Protein AF-A0A0D0C5L8-F1 (afdb_monomer_lite)

Radius of gyration: 25.29 Å; chains: 1; bounding box: 65×52×64 Å

Foldseek 3Di:
DAFKKWKDFDVVVVDDIDIGDPVVDDDDDDDDDDDDDDDPDPQPPDPDPVVSVLVVVCVVVVPDPVRSVVVVVVVVVCVVPPDDDDDDDVVSVVVVCVVCCVLAQDWDWDWDWDDDPNDTDIDTDTDGPPVRRVVSLCVPPVRVVVDDPTDIDMFTHNPPDTD

Sequence (163 aa):
ELDDIKVEYHPHSGRPQQVYQFSDYKQDQASQRPSLTHDQQPWKPFHSCLNFEFVELALYASLSKDETNRLINLVHRAMGGNESFSLTNHKEVSETWSRVAHCFTPFEQTVIFVPYRKEEHKFDIHFCPLWNWATDLLRDPHVRPHAVFDAECIYKYNGSKFI

Secondary structure (DSSP, 8-state):
-TT-EEEEEPGGG-PPPEEE-GGGS--------------SSTTTTSSSHHHHHHHHHHHHTT--HHHHHHHHHHHHHHHTSSS-----SHHHHHHHHHHHHTTSPPPEEEEEEEEETTEEEEEEEEE--HHHHHHHHHH-TTTGGG---S-EEEEEB-SSSB-

Structure (mmCIF, N/CA/C/O backbone):
data_AF-A0A0D0C5L8-F1
#
_entry.id   AF-A0A0D0C5L8-F1
#
loop_
_atom_site.group_PDB
_atom_site.id
_atom_site.type_symbol
_atom_site.label_atom_id
_atom_site.label_alt_id
_atom_site.label_comp_id
_atom_site.label_asym_id
_atom_site.label_entity_id
_atom_site.label_seq_id
_atom_site.pdbx_PDB_ins_code
_atom_site.Cartn_x
_atom_site.Cartn_y
_atom_site.Cartn_z
_atom_site.occupancy
_atom_site.B_iso_or_equiv
_atom_site.auth_seq_id
_atom_site.auth_comp_id
_atom_site.auth_asym_id
_atom_site.auth_atom_id
_atom_site.pdbx_PDB_model_num
ATOM 1 N N . GLU A 1 1 ? -2.726 -32.184 14.545 1.00 66.69 1 GLU A N 1
ATOM 2 C CA . GLU A 1 1 ? -1.480 -32.204 15.319 1.00 66.69 1 GLU A CA 1
ATOM 3 C C . GLU A 1 1 ? -1.533 -31.143 16.407 1.00 66.69 1 GLU A C 1
ATOM 5 O O . GLU A 1 1 ? -2.539 -30.446 16.527 1.00 66.69 1 GLU A O 1
ATOM 10 N N . LEU A 1 2 ? -0.524 -31.100 17.283 1.00 79.12 2 LEU A N 1
ATOM 11 C CA . LEU A 1 2 ? -0.401 -30.028 18.274 1.00 79.12 2 LEU A CA 1
ATOM 12 C C . LEU A 1 2 ? -0.508 -28.675 17.544 1.00 79.12 2 LEU A C 1
ATOM 14 O O . LEU A 1 2 ? 0.091 -28.518 16.488 1.00 79.12 2 LEU A O 1
ATOM 18 N N . ASP A 1 3 ? -1.283 -27.741 18.091 1.00 81.38 3 ASP A N 1
ATOM 19 C CA . ASP A 1 3 ? -1.571 -26.419 17.518 1.00 81.38 3 ASP A CA 1
ATOM 20 C C . ASP A 1 3 ? -2.519 -26.361 16.304 1.00 81.38 3 ASP A C 1
ATOM 22 O O . ASP A 1 3 ? -2.769 -25.260 15.810 1.00 81.38 3 ASP A O 1
ATOM 26 N N . ASP A 1 4 ? -3.126 -27.475 15.875 1.00 85.69 4 ASP A N 1
ATOM 27 C CA . ASP A 1 4 ? -4.190 -27.436 14.858 1.00 85.69 4 ASP A CA 1
ATOM 28 C C . ASP A 1 4 ? -5.336 -26.509 15.275 1.00 85.69 4 ASP A C 1
ATOM 30 O O . ASP A 1 4 ? -5.736 -26.457 16.444 1.00 85.69 4 ASP A O 1
ATOM 34 N N . ILE A 1 5 ? -5.917 -25.826 14.293 1.00 83.00 5 ILE A N 1
ATOM 35 C CA . ILE A 1 5 ? -7.019 -24.891 14.496 1.00 83.00 5 ILE A CA 1
ATOM 36 C C . ILE A 1 5 ? -8.298 -25.530 13.976 1.00 83.00 5 ILE A C 1
ATOM 38 O O . ILE A 1 5 ? -8.379 -25.891 12.807 1.00 83.00 5 ILE A O 1
ATOM 42 N N . LYS A 1 6 ? -9.313 -25.644 14.828 1.00 86.31 6 LYS A N 1
ATOM 43 C CA . LYS A 1 6 ? -10.662 -26.060 14.446 1.00 86.31 6 LYS A CA 1
ATOM 44 C C . LYS A 1 6 ? -11.576 -24.846 14.396 1.00 86.31 6 LYS A C 1
ATOM 46 O O . LYS A 1 6 ? -11.613 -24.075 15.347 1.00 86.31 6 LYS A O 1
ATOM 51 N N . VAL A 1 7 ? -12.353 -24.727 13.329 1.00 82.50 7 VAL A N 1
ATOM 52 C CA . VAL A 1 7 ? -13.368 -23.690 13.147 1.00 82.50 7 VAL A CA 1
ATOM 53 C C . VAL A 1 7 ? -14.735 -24.357 13.053 1.00 82.50 7 VAL A C 1
ATOM 55 O O . VAL A 1 7 ? -14.995 -25.161 12.153 1.00 82.50 7 VAL A O 1
ATOM 58 N N . GLU A 1 8 ? -15.608 -24.050 14.007 1.00 85.00 8 GLU A N 1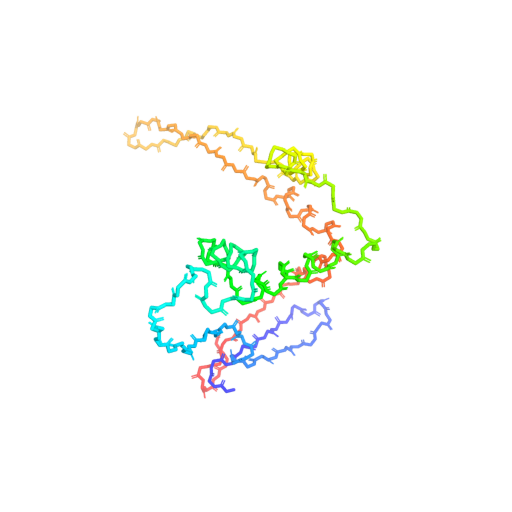
ATOM 59 C CA . GLU A 1 8 ? -17.017 -24.431 13.986 1.00 85.00 8 GLU A CA 1
ATOM 60 C C . GLU A 1 8 ? -17.872 -23.226 13.609 1.00 85.00 8 GLU A C 1
ATOM 62 O O . GLU A 1 8 ? -17.812 -22.174 14.241 1.00 85.00 8 GLU A O 1
ATOM 67 N N . TYR A 1 9 ? -18.693 -23.390 12.579 1.00 81.00 9 TYR A N 1
ATOM 68 C CA . TYR A 1 9 ? -19.593 -22.348 12.109 1.00 81.00 9 TYR A CA 1
ATOM 69 C C . TYR A 1 9 ? -20.950 -22.433 12.805 1.00 81.00 9 TYR A C 1
ATOM 71 O O . TYR A 1 9 ? -21.424 -23.517 13.151 1.00 81.00 9 TYR A O 1
ATOM 79 N N . HIS A 1 10 ? -21.630 -21.294 12.942 1.00 78.31 10 HIS A N 1
ATOM 80 C CA . HIS A 1 10 ? -23.002 -21.264 13.445 1.00 78.31 10 HIS A CA 1
ATOM 81 C C . HIS A 1 10 ? -23.931 -22.195 12.625 1.00 78.31 10 HIS A C 1
ATOM 83 O O . HIS A 1 10 ? -23.851 -22.174 11.392 1.00 78.31 10 HIS A O 1
ATOM 89 N N . PRO A 1 11 ? -24.873 -22.946 13.240 1.00 79.62 11 PRO A N 1
A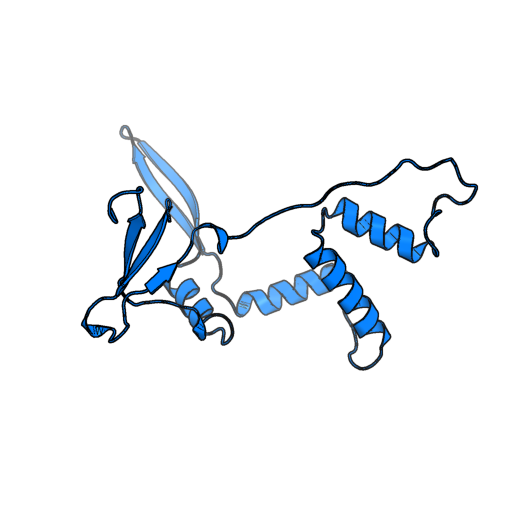TOM 90 C CA . PRO A 1 11 ? -25.719 -23.924 12.537 1.00 79.62 11 PRO A CA 1
ATOM 91 C C . PRO A 1 11 ? -26.514 -23.360 11.351 1.00 79.62 11 PRO A C 1
ATOM 93 O O . PRO A 1 11 ? -26.768 -24.058 10.375 1.00 79.62 11 PRO A O 1
ATOM 96 N N . HIS A 1 12 ? -26.881 -22.078 11.413 1.00 74.44 12 HIS A N 1
ATOM 97 C CA . HIS A 1 12 ? -27.611 -21.391 10.341 1.00 74.44 12 HIS A CA 1
ATOM 98 C C . HIS A 1 12 ? -26.739 -21.035 9.118 1.00 74.44 12 HIS A C 1
ATOM 100 O O . HIS A 1 12 ? -27.274 -20.695 8.068 1.00 74.44 12 HIS A O 1
ATOM 106 N N . SER A 1 13 ? -25.408 -21.110 9.223 1.00 70.94 13 SER A N 1
ATOM 107 C CA . SER A 1 13 ? -24.499 -20.864 8.089 1.00 70.94 13 SER A CA 1
ATOM 108 C C . SER A 1 13 ? -24.521 -21.998 7.056 1.00 70.94 13 SER A C 1
ATOM 110 O O . SER A 1 13 ? -24.098 -21.806 5.918 1.00 70.94 13 SER A O 1
ATOM 112 N N . GLY A 1 14 ? -24.976 -23.198 7.451 1.00 76.31 14 GLY A N 1
ATOM 113 C CA . GLY A 1 14 ? -24.932 -24.402 6.618 1.00 76.31 14 GLY A CA 1
ATOM 114 C C . GLY A 1 14 ? -23.516 -24.895 6.289 1.00 76.31 14 GLY A C 1
ATOM 115 O O . GLY A 1 14 ? -23.365 -25.790 5.458 1.00 76.31 14 GLY A O 1
ATOM 116 N N . ARG A 1 15 ? -22.474 -24.324 6.910 1.00 73.94 15 ARG A N 1
ATOM 117 C CA . ARG A 1 15 ? -21.075 -24.675 6.648 1.00 73.94 15 ARG A CA 1
ATOM 118 C C . ARG A 1 15 ? -20.619 -25.831 7.544 1.00 73.94 15 ARG A C 1
ATOM 120 O O . ARG A 1 15 ? -20.917 -25.828 8.740 1.00 73.94 15 ARG A O 1
ATOM 127 N N . PRO A 1 16 ? -19.884 -26.818 7.004 1.00 81.69 16 PRO A N 1
ATOM 128 C CA . PRO A 1 16 ? -19.285 -27.867 7.818 1.00 81.69 16 PRO A CA 1
ATOM 129 C C . PRO A 1 16 ? -18.097 -27.319 8.621 1.00 81.69 16 PRO A C 1
ATOM 131 O O . PRO A 1 16 ? -17.415 -26.395 8.183 1.00 81.69 16 PRO A O 1
ATOM 134 N N . GLN A 1 17 ? -17.825 -27.927 9.777 1.00 84.69 17 GLN A N 1
ATOM 135 C CA . GLN A 1 17 ? -16.618 -27.649 10.564 1.00 84.69 17 GLN A CA 1
ATOM 136 C C . GLN A 1 17 ? -15.342 -27.883 9.736 1.00 84.69 17 GLN A C 1
ATOM 138 O O . GLN A 1 17 ? -15.281 -28.833 8.950 1.00 84.69 17 GLN A O 1
ATOM 143 N N . GLN A 1 18 ? -14.322 -27.047 9.936 1.00 83.38 18 GLN A N 1
ATOM 144 C CA . GLN A 1 18 ? -13.028 -27.147 9.249 1.00 83.38 18 GLN A CA 1
ATOM 145 C C . GLN A 1 18 ? -11.881 -27.246 10.261 1.00 83.38 18 GLN A C 1
ATOM 147 O O . GLN A 1 18 ? -11.976 -26.708 11.362 1.00 83.38 18 GLN A O 1
ATOM 152 N N . VAL A 1 19 ? -10.810 -27.960 9.903 1.00 83.94 19 VAL A N 1
ATOM 153 C CA . VAL A 1 19 ? -9.592 -28.093 10.718 1.00 83.94 19 VAL A CA 1
ATOM 154 C C . VAL A 1 19 ? -8.383 -27.765 9.846 1.00 83.94 19 VAL A C 1
ATOM 156 O O . VAL A 1 19 ? -8.246 -28.334 8.764 1.00 83.94 19 VAL A O 1
ATOM 159 N N . TYR A 1 20 ? -7.526 -26.861 10.314 1.00 79.50 20 TYR A N 1
ATOM 160 C CA . TYR A 1 20 ? -6.315 -26.403 9.635 1.00 79.50 20 TYR A CA 1
ATOM 161 C C . TYR A 1 20 ? -5.067 -26.826 10.415 1.00 79.50 20 TYR A C 1
ATOM 163 O O . TYR A 1 20 ? -5.062 -26.773 11.649 1.00 79.50 20 TYR A O 1
ATOM 171 N N . GLN A 1 21 ? -4.000 -27.198 9.702 1.00 80.88 21 GLN A N 1
ATOM 172 C CA . GLN A 1 21 ? -2.688 -27.414 10.310 1.00 80.88 21 GLN A CA 1
ATOM 173 C C . GLN A 1 21 ? -1.966 -26.083 10.533 1.00 80.88 21 GLN A C 1
ATOM 175 O O . GLN A 1 21 ? -2.036 -25.173 9.708 1.00 80.88 21 GLN A O 1
ATOM 180 N N . PHE A 1 22 ? -1.232 -25.978 11.642 1.00 70.81 22 PHE A N 1
ATOM 181 C CA . PHE A 1 22 ? -0.513 -24.754 12.012 1.00 70.81 22 PHE A CA 1
ATOM 182 C C . PHE A 1 22 ? 0.562 -24.347 10.984 1.00 70.81 22 PHE A C 1
ATOM 184 O O . PHE A 1 22 ? 0.798 -23.165 10.764 1.00 70.81 22 PHE A O 1
ATOM 191 N N . SER A 1 23 ? 1.190 -25.315 10.315 1.00 66.38 23 SER A N 1
ATOM 192 C CA . SER A 1 23 ? 2.254 -25.134 9.312 1.00 66.38 23 SER A CA 1
ATOM 193 C C . SER A 1 23 ? 1.787 -24.559 7.967 1.00 66.38 23 SER A C 1
ATOM 195 O O . SER A 1 23 ? 2.607 -24.042 7.203 1.00 66.38 23 SER A O 1
ATOM 197 N N . ASP A 1 24 ? 0.487 -24.609 7.673 1.00 63.19 24 ASP A N 1
ATOM 198 C CA . ASP A 1 24 ? -0.093 -23.972 6.484 1.00 63.19 24 ASP A CA 1
ATOM 199 C C . ASP A 1 24 ? -0.218 -22.442 6.648 1.00 63.19 24 ASP A C 1
ATOM 201 O O . ASP A 1 24 ? -0.547 -21.726 5.700 1.00 63.19 24 ASP A O 1
ATOM 205 N N . TYR A 1 25 ? 0.127 -21.924 7.832 1.00 55.88 25 TYR A N 1
ATOM 206 C CA . TYR A 1 25 ? 0.278 -20.507 8.147 1.00 55.88 25 TYR A CA 1
ATOM 207 C C . TYR A 1 25 ? 1.745 -20.076 7.933 1.00 55.88 25 TYR A C 1
ATOM 209 O O . TYR A 1 25 ? 2.632 -20.533 8.651 1.00 55.88 25 TYR A O 1
ATOM 217 N N . LYS A 1 26 ? 2.052 -19.230 6.932 1.00 42.69 26 LYS A N 1
ATOM 218 C CA . LYS A 1 26 ? 3.450 -18.987 6.498 1.00 42.69 26 LYS A CA 1
ATOM 219 C C . LYS A 1 26 ? 3.956 -17.547 6.614 1.00 42.69 26 LYS A C 1
ATOM 221 O O . LYS A 1 26 ? 3.327 -16.630 6.098 1.00 42.69 26 LYS A O 1
ATOM 226 N N . GLN A 1 27 ? 5.202 -17.416 7.090 1.00 29.45 27 GLN A N 1
ATOM 227 C CA . GLN A 1 27 ? 6.220 -16.497 6.554 1.00 29.45 27 GLN A CA 1
ATOM 228 C C . GLN A 1 27 ? 7.628 -17.085 6.792 1.00 29.45 27 GLN A C 1
ATOM 230 O O . GLN A 1 27 ? 7.948 -17.401 7.929 1.00 29.45 27 GLN A O 1
ATOM 235 N N . ASP A 1 28 ? 8.474 -17.185 5.755 1.00 29.27 28 ASP A N 1
ATOM 236 C CA . ASP A 1 28 ? 9.900 -17.540 5.902 1.00 29.27 28 ASP A CA 1
ATOM 237 C C . ASP A 1 28 ? 10.800 -16.748 4.932 1.00 29.27 28 ASP A C 1
ATOM 239 O O . ASP A 1 28 ? 10.486 -16.598 3.747 1.00 29.27 28 ASP A O 1
ATOM 243 N N . GLN A 1 29 ? 11.928 -16.241 5.453 1.00 36.81 29 GLN A N 1
ATOM 244 C CA . GLN A 1 29 ? 12.953 -15.458 4.746 1.00 36.81 29 GLN A CA 1
ATOM 245 C C . GLN A 1 29 ? 14.277 -16.222 4.541 1.00 36.81 29 GLN A C 1
ATOM 247 O O . GLN A 1 29 ? 14.613 -17.172 5.240 1.00 36.81 29 GLN A O 1
ATOM 252 N N . ALA A 1 30 ? 15.023 -15.749 3.538 1.00 44.31 30 ALA A N 1
ATOM 253 C CA . ALA A 1 30 ? 16.206 -16.322 2.899 1.00 44.31 30 ALA A CA 1
ATOM 254 C C . ALA A 1 30 ? 17.554 -16.035 3.596 1.00 44.31 30 ALA A C 1
ATOM 256 O O . ALA A 1 30 ? 17.667 -15.113 4.396 1.00 44.31 30 ALA A O 1
ATOM 257 N N . SER A 1 31 ? 18.616 -16.739 3.177 1.00 42.47 31 SER A N 1
ATOM 258 C CA . SER A 1 31 ? 20.041 -16.326 3.210 1.00 42.47 31 SER A CA 1
ATOM 259 C C . SER A 1 31 ? 20.831 -17.285 2.289 1.00 42.47 31 SER A C 1
ATOM 261 O O . SER A 1 31 ? 20.464 -18.450 2.206 1.00 42.47 31 SER A O 1
ATOM 263 N N . GLN A 1 32 ? 21.860 -16.926 1.508 1.00 36.75 32 GLN A N 1
ATOM 264 C CA . GLN A 1 32 ? 23.103 -16.200 1.819 1.00 36.75 32 GLN A CA 1
ATOM 265 C C . GLN A 1 32 ? 23.739 -15.598 0.532 1.00 36.75 32 GLN A C 1
ATOM 267 O O . GLN A 1 32 ? 23.478 -16.086 -0.568 1.00 36.75 32 GLN A O 1
ATOM 272 N N . ARG A 1 33 ? 24.624 -14.591 0.653 1.00 35.84 33 ARG A N 1
ATOM 273 C CA . ARG A 1 33 ? 25.440 -14.024 -0.454 1.00 35.84 33 ARG A CA 1
ATOM 274 C C . ARG A 1 33 ? 26.948 -14.056 -0.121 1.00 35.84 33 ARG A C 1
ATOM 276 O O . ARG A 1 33 ? 27.275 -13.751 1.024 1.00 35.84 33 ARG A O 1
ATOM 283 N N . PRO A 1 34 ? 27.862 -14.334 -1.079 1.00 40.16 34 PRO A N 1
ATOM 284 C CA . PRO A 1 34 ? 29.313 -14.243 -0.874 1.00 40.16 34 PRO A CA 1
ATOM 285 C C . PRO A 1 34 ? 29.923 -12.877 -1.261 1.00 40.16 34 PRO A C 1
ATOM 287 O O . PRO A 1 34 ? 29.292 -12.065 -1.938 1.00 40.16 34 PRO A O 1
ATOM 290 N N . SER A 1 35 ? 31.165 -12.658 -0.811 1.00 43.44 35 SER A N 1
ATOM 291 C CA . SER A 1 35 ? 31.968 -11.423 -0.855 1.00 43.44 35 SER A CA 1
ATOM 292 C C . SER A 1 35 ? 32.552 -11.067 -2.236 1.00 43.44 35 SER A C 1
ATOM 294 O O . SER A 1 35 ? 32.959 -11.944 -2.994 1.00 43.44 35 SER A O 1
ATOM 296 N N . LEU A 1 36 ? 32.628 -9.760 -2.540 1.00 44.16 36 LEU A N 1
ATOM 297 C CA . LEU A 1 36 ? 33.093 -9.203 -3.822 1.00 44.16 36 LEU A CA 1
ATOM 298 C C . LEU A 1 36 ? 34.480 -8.542 -3.715 1.00 44.16 36 LEU A C 1
ATOM 300 O O . LEU A 1 36 ? 34.745 -7.777 -2.788 1.00 44.16 36 LEU A O 1
ATOM 304 N N . THR A 1 37 ? 35.339 -8.814 -4.699 1.00 50.19 37 THR A N 1
ATOM 305 C CA . THR A 1 37 ? 36.622 -8.143 -4.973 1.00 50.19 37 THR A CA 1
ATOM 306 C C . THR A 1 37 ? 36.411 -6.847 -5.769 1.00 50.19 37 THR A C 1
ATOM 308 O O . THR A 1 37 ? 35.479 -6.743 -6.561 1.00 50.19 37 THR A O 1
ATOM 311 N N . HIS A 1 38 ? 37.291 -5.860 -5.561 1.00 52.25 38 HIS A N 1
ATOM 312 C CA . HIS A 1 38 ? 37.231 -4.516 -6.154 1.00 52.25 38 HIS A CA 1
ATOM 313 C C . HIS A 1 38 ? 37.373 -4.538 -7.690 1.00 52.25 38 HIS A C 1
ATOM 315 O O . HIS A 1 38 ? 38.447 -4.852 -8.201 1.00 52.25 38 HIS A O 1
ATOM 321 N N . ASP A 1 39 ? 36.311 -4.162 -8.408 1.00 55.75 39 ASP A N 1
ATOM 322 C CA . ASP A 1 39 ? 36.265 -4.107 -9.877 1.00 55.75 39 ASP A CA 1
ATOM 323 C C . ASP A 1 39 ? 36.299 -2.654 -10.404 1.00 55.75 39 ASP A C 1
ATOM 325 O O . ASP A 1 39 ? 35.796 -1.727 -9.770 1.00 55.75 39 ASP A O 1
ATOM 329 N N . GLN A 1 40 ? 36.887 -2.453 -11.591 1.00 62.75 40 GLN A N 1
ATOM 330 C CA . GLN A 1 40 ? 37.169 -1.148 -12.238 1.00 62.75 40 GLN A CA 1
ATOM 331 C C . GLN A 1 40 ? 35.928 -0.368 -12.725 1.00 62.75 40 GLN A C 1
ATOM 333 O O . GLN A 1 40 ? 36.046 0.728 -13.269 1.00 62.75 40 GLN A O 1
ATOM 338 N N . GLN A 1 41 ? 34.732 -0.919 -12.545 1.00 69.88 41 GLN A N 1
ATOM 339 C CA . GLN A 1 41 ? 33.461 -0.254 -12.816 1.00 69.88 41 GLN A CA 1
ATOM 340 C C . GLN A 1 41 ? 3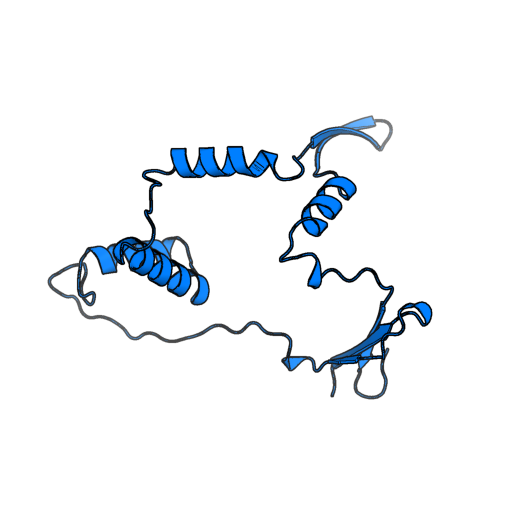2.617 -0.365 -11.543 1.00 69.88 41 GLN A C 1
ATOM 342 O O . GLN A 1 41 ? 32.356 -1.490 -11.117 1.00 69.88 41 GLN A O 1
ATOM 347 N N . PRO A 1 42 ? 32.171 0.749 -10.932 1.00 72.19 42 PRO A N 1
ATOM 348 C CA . PRO A 1 42 ? 31.498 0.714 -9.630 1.00 72.19 42 PRO A CA 1
ATOM 349 C C . PRO A 1 42 ? 30.180 -0.073 -9.661 1.00 72.19 42 PRO A C 1
ATOM 351 O O . PRO A 1 42 ? 29.749 -0.584 -8.635 1.00 72.19 42 PRO A O 1
ATOM 354 N N . TRP A 1 43 ? 29.572 -0.220 -10.843 1.00 75.88 43 TRP A N 1
ATOM 355 C CA . TRP A 1 43 ? 28.367 -1.022 -11.057 1.00 75.88 43 TRP A CA 1
ATOM 356 C C . TRP A 1 43 ? 28.649 -2.501 -11.371 1.00 75.88 43 TRP A C 1
ATOM 358 O O . TRP A 1 43 ? 27.714 -3.239 -11.659 1.00 75.88 43 TRP A O 1
ATOM 368 N N . LYS A 1 44 ? 29.894 -2.992 -11.352 1.00 77.25 44 LYS A N 1
ATOM 369 C CA . LYS A 1 44 ? 30.151 -4.445 -11.399 1.00 77.25 44 LYS A CA 1
ATOM 370 C C . LYS A 1 44 ? 29.766 -5.072 -10.054 1.00 77.25 44 LYS A C 1
ATOM 372 O O . LYS A 1 44 ? 29.965 -4.447 -9.017 1.00 77.25 44 LYS A O 1
ATOM 377 N N . PRO A 1 45 ? 29.196 -6.290 -10.036 1.00 80.62 45 PRO A N 1
ATOM 378 C CA . PRO A 1 45 ? 29.100 -7.272 -11.122 1.00 80.62 45 PRO A CA 1
ATOM 379 C C . PRO A 1 45 ? 27.901 -7.090 -12.074 1.00 80.62 45 PRO A C 1
ATOM 381 O O . PRO A 1 45 ? 27.683 -7.936 -12.940 1.00 80.62 45 PRO A O 1
ATOM 384 N N . PHE A 1 46 ? 27.102 -6.029 -11.938 1.00 80.56 46 PHE A N 1
ATOM 385 C CA . PHE A 1 46 ? 25.897 -5.844 -12.746 1.00 80.56 46 PHE A CA 1
ATOM 386 C C . PHE A 1 46 ? 26.222 -5.607 -14.230 1.00 80.56 46 PHE A C 1
ATOM 388 O O . PHE A 1 46 ? 27.235 -5.007 -14.601 1.00 80.56 46 PHE A O 1
ATOM 395 N N . HIS A 1 47 ? 25.336 -6.102 -15.100 1.00 81.81 47 HIS A N 1
ATOM 396 C CA . HIS A 1 47 ? 25.490 -6.013 -16.557 1.00 81.81 47 HIS A CA 1
ATOM 397 C C . HIS A 1 47 ? 25.319 -4.585 -17.108 1.00 81.81 47 HIS A C 1
ATOM 399 O O . HIS A 1 47 ? 25.791 -4.306 -18.208 1.00 81.81 47 HIS A O 1
ATOM 405 N N . SER A 1 48 ? 24.661 -3.685 -16.367 1.00 87.44 48 SER A N 1
ATOM 406 C CA . SER A 1 48 ? 24.440 -2.283 -16.742 1.00 87.44 48 SER A CA 1
ATOM 407 C C . SER A 1 48 ? 24.338 -1.387 -15.499 1.00 87.44 48 SER A C 1
ATOM 409 O O . SER A 1 48 ? 23.983 -1.866 -14.421 1.00 87.44 48 SER A O 1
ATOM 411 N N . CYS A 1 49 ? 24.602 -0.085 -15.662 1.00 87.12 49 CYS A N 1
ATOM 412 C CA . CYS A 1 49 ? 24.399 0.917 -14.605 1.00 87.12 49 CYS A CA 1
ATOM 413 C C . CYS A 1 49 ? 22.927 0.981 -14.170 1.00 87.12 49 CYS A C 1
ATOM 415 O O . CYS A 1 49 ? 22.642 0.995 -12.981 1.00 87.12 49 CYS A O 1
ATOM 417 N N . LEU A 1 50 ? 21.991 0.883 -15.122 1.00 90.81 50 LEU A N 1
ATOM 418 C CA . LEU A 1 50 ? 20.556 0.838 -14.827 1.00 90.81 50 LEU A CA 1
ATOM 419 C C . LEU A 1 50 ? 20.189 -0.339 -13.910 1.00 90.81 50 LEU A C 1
ATOM 421 O O . LEU A 1 50 ? 19.410 -0.176 -12.979 1.00 90.81 50 LEU A O 1
ATOM 425 N N . ASN A 1 51 ? 20.766 -1.524 -14.141 1.00 90.69 51 ASN A N 1
ATOM 426 C CA . ASN A 1 51 ? 20.522 -2.684 -13.281 1.00 90.69 51 ASN A CA 1
ATOM 427 C C . ASN A 1 51 ? 21.126 -2.492 -11.883 1.00 90.69 51 ASN A C 1
ATOM 429 O O . ASN A 1 51 ? 20.565 -2.993 -10.913 1.00 90.69 51 ASN A O 1
ATOM 433 N N . PHE A 1 52 ? 22.253 -1.782 -11.775 1.00 91.81 52 PHE A N 1
ATOM 434 C CA . PHE A 1 52 ? 22.834 -1.408 -10.487 1.00 91.81 52 PHE A CA 1
ATOM 435 C C . PHE A 1 52 ? 21.924 -0.432 -9.733 1.00 91.81 52 PHE A C 1
ATOM 437 O O . PHE A 1 52 ? 21.526 -0.747 -8.618 1.00 91.81 52 PHE A O 1
ATOM 444 N N . GLU A 1 53 ? 21.522 0.678 -10.358 1.00 92.44 53 GLU A N 1
ATOM 445 C CA . GLU A 1 53 ? 20.625 1.682 -9.760 1.00 92.44 53 GLU A CA 1
ATOM 446 C C . GLU A 1 53 ? 19.277 1.068 -9.359 1.00 92.44 53 GLU A C 1
ATOM 448 O O . GLU A 1 53 ? 18.741 1.354 -8.291 1.00 92.44 53 GLU A O 1
ATOM 453 N N . PHE A 1 54 ? 18.746 0.156 -10.180 1.00 94.00 54 PHE A N 1
ATOM 454 C CA . PHE A 1 54 ? 17.539 -0.598 -9.856 1.00 94.00 54 PHE A CA 1
ATOM 455 C C . PHE A 1 54 ? 17.699 -1.426 -8.573 1.00 94.00 54 PHE A C 1
ATOM 457 O O . PHE A 1 54 ? 16.840 -1.385 -7.692 1.00 94.00 54 PHE A O 1
ATOM 464 N N . VAL A 1 55 ? 18.790 -2.193 -8.459 1.00 92.56 55 VAL A N 1
ATOM 465 C CA . VAL A 1 55 ? 19.043 -3.046 -7.287 1.00 92.56 55 VAL A CA 1
ATOM 466 C C . VAL A 1 55 ? 19.381 -2.210 -6.054 1.00 92.56 55 VAL A C 1
ATOM 468 O O . VAL A 1 55 ? 18.957 -2.565 -4.956 1.00 92.56 55 VAL A O 1
ATOM 471 N N . GLU A 1 56 ? 20.096 -1.100 -6.224 1.00 93.81 56 GLU A N 1
ATOM 472 C CA . GLU A 1 56 ? 20.362 -0.124 -5.168 1.00 93.81 56 GLU A CA 1
ATOM 473 C C . GLU A 1 56 ? 19.054 0.453 -4.620 1.00 93.81 56 GLU A C 1
ATOM 475 O O . GLU A 1 56 ? 18.842 0.425 -3.409 1.00 93.81 56 GLU A O 1
ATOM 480 N N . LEU A 1 57 ? 18.136 0.881 -5.492 1.00 94.06 57 LEU A N 1
ATOM 481 C CA . LEU A 1 57 ? 16.829 1.394 -5.086 1.00 94.06 57 LEU A CA 1
ATOM 482 C C . LEU A 1 57 ? 15.986 0.324 -4.384 1.00 94.06 57 LEU A C 1
ATOM 484 O O . LEU A 1 57 ? 15.374 0.608 -3.355 1.00 94.06 57 LEU A O 1
ATOM 488 N N . ALA A 1 58 ? 15.965 -0.905 -4.905 1.00 95.31 58 ALA A N 1
ATOM 489 C CA . ALA A 1 58 ? 15.241 -2.011 -4.280 1.00 95.31 58 ALA A CA 1
ATOM 490 C C . ALA A 1 58 ? 15.782 -2.328 -2.877 1.00 95.31 58 ALA A C 1
ATOM 492 O O . ALA A 1 58 ? 15.003 -2.567 -1.953 1.00 95.31 58 ALA A O 1
ATOM 493 N N . LEU A 1 59 ? 17.107 -2.284 -2.703 1.00 93.62 59 LEU A N 1
ATOM 494 C CA . LEU A 1 59 ? 17.752 -2.474 -1.407 1.00 93.62 59 LEU A CA 1
ATOM 495 C C . LEU A 1 59 ? 17.467 -1.305 -0.458 1.00 93.62 59 LEU A C 1
ATOM 497 O O . LEU A 1 59 ? 17.107 -1.534 0.693 1.00 93.62 59 LEU A O 1
ATOM 501 N N . TYR A 1 60 ? 17.588 -0.066 -0.938 1.00 95.00 60 TYR A N 1
ATOM 502 C CA . TYR A 1 60 ? 17.305 1.146 -0.168 1.00 95.00 60 TYR A CA 1
ATOM 503 C C . TYR A 1 60 ? 15.857 1.171 0.336 1.00 95.00 60 TYR A C 1
ATOM 505 O O . TYR A 1 60 ? 15.607 1.443 1.507 1.00 95.00 60 TYR A O 1
ATOM 513 N N . ALA A 1 61 ? 14.905 0.804 -0.525 1.00 95.50 61 ALA A N 1
ATOM 514 C CA . ALA A 1 61 ? 13.493 0.679 -0.176 1.00 95.50 61 ALA A CA 1
ATOM 515 C C . ALA A 1 61 ? 13.164 -0.606 0.611 1.00 95.50 61 ALA A C 1
ATOM 517 O O . ALA A 1 61 ? 12.008 -0.808 0.972 1.00 95.50 61 ALA A O 1
ATOM 518 N N . SER A 1 62 ? 14.157 -1.461 0.894 1.00 95.31 62 SER A N 1
ATOM 519 C CA . SER A 1 62 ? 13.997 -2.729 1.621 1.00 95.31 62 SER A CA 1
ATOM 520 C C . SER A 1 62 ? 12.910 -3.633 1.030 1.00 95.31 62 SER A C 1
ATOM 522 O O . SER A 1 62 ? 12.177 -4.297 1.763 1.00 95.31 62 SER A O 1
ATOM 524 N N . LEU A 1 63 ? 12.803 -3.658 -0.303 1.00 96.12 63 LEU A N 1
ATOM 525 C CA . LEU A 1 63 ? 11.801 -4.461 -0.995 1.00 96.12 63 LEU A CA 1
ATOM 526 C C . LEU A 1 63 ? 12.026 -5.948 -0.715 1.00 96.12 63 LEU A C 1
ATOM 528 O O . LEU A 1 63 ? 13.133 -6.478 -0.850 1.00 96.12 63 LEU A O 1
ATOM 532 N N . SER A 1 64 ? 10.948 -6.647 -0.380 1.00 95.75 64 SER A N 1
ATOM 533 C CA . SER A 1 64 ? 10.940 -8.101 -0.284 1.00 95.75 64 SER A CA 1
ATOM 534 C C . SER A 1 64 ? 11.224 -8.748 -1.643 1.00 95.75 64 SER A C 1
ATOM 536 O O . SER A 1 64 ? 11.195 -8.116 -2.706 1.00 95.75 64 SER A O 1
ATOM 538 N N . LYS A 1 65 ? 11.474 -10.061 -1.628 1.00 94.25 65 LYS A N 1
ATOM 539 C CA . LYS A 1 65 ? 11.649 -10.857 -2.850 1.00 94.25 65 LYS A CA 1
ATOM 540 C C . LYS A 1 65 ? 10.460 -10.700 -3.804 1.00 94.25 65 LYS A C 1
ATOM 542 O O . LYS A 1 65 ? 10.659 -10.534 -5.007 1.00 94.25 65 LYS A O 1
ATOM 547 N N . ASP A 1 66 ? 9.243 -10.737 -3.271 1.00 96.06 66 ASP A N 1
ATOM 548 C CA . ASP A 1 66 ? 8.024 -10.687 -4.076 1.00 96.06 66 ASP A CA 1
ATOM 549 C C . ASP A 1 66 ? 7.777 -9.283 -4.630 1.00 96.06 66 ASP A C 1
ATOM 551 O O . ASP A 1 66 ? 7.443 -9.136 -5.806 1.00 96.06 66 ASP A O 1
ATOM 555 N N . GLU A 1 67 ? 8.035 -8.242 -3.836 1.00 96.00 67 GLU A N 1
ATOM 556 C CA . GLU A 1 67 ? 7.962 -6.848 -4.290 1.00 96.00 67 GLU A CA 1
ATOM 557 C C . GLU A 1 67 ? 9.011 -6.547 -5.363 1.00 96.00 67 GLU A C 1
ATOM 559 O O . GLU A 1 67 ? 8.691 -5.936 -6.382 1.00 96.00 67 GLU A O 1
ATOM 564 N N . THR A 1 68 ? 10.239 -7.046 -5.189 1.00 95.94 68 THR A N 1
ATOM 565 C CA . THR A 1 68 ? 11.318 -6.901 -6.176 1.00 95.94 68 THR A CA 1
ATOM 566 C C . THR A 1 68 ? 10.941 -7.573 -7.497 1.00 95.94 68 THR A C 1
ATOM 568 O O . THR A 1 68 ? 11.026 -6.949 -8.555 1.00 95.94 68 THR A O 1
ATOM 571 N N . ASN A 1 69 ? 10.456 -8.820 -7.458 1.00 96.44 69 ASN A N 1
ATOM 572 C CA . ASN A 1 69 ? 9.996 -9.529 -8.657 1.00 96.44 69 ASN A CA 1
ATOM 573 C C . ASN A 1 69 ? 8.815 -8.816 -9.326 1.00 96.44 69 ASN A C 1
ATOM 575 O O . ASN A 1 69 ? 8.757 -8.713 -10.553 1.00 96.44 69 ASN A O 1
ATOM 579 N N . ARG A 1 70 ? 7.876 -8.290 -8.532 1.00 96.25 70 ARG A N 1
ATOM 580 C CA . ARG A 1 70 ? 6.740 -7.518 -9.040 1.00 96.25 70 ARG A CA 1
ATOM 581 C C . ARG A 1 70 ? 7.201 -6.247 -9.749 1.00 96.25 70 ARG A C 1
ATOM 583 O O . ARG A 1 70 ? 6.679 -5.945 -10.820 1.00 96.25 70 ARG A O 1
ATOM 590 N N . LEU A 1 71 ? 8.185 -5.538 -9.197 1.00 95.25 71 LEU A N 1
ATOM 591 C CA . LEU A 1 71 ? 8.739 -4.335 -9.811 1.00 95.25 71 LEU A CA 1
ATOM 592 C C . LEU A 1 71 ? 9.479 -4.649 -11.123 1.00 95.25 71 LEU A C 1
ATOM 594 O O . LEU A 1 71 ? 9.247 -3.966 -12.118 1.00 95.25 71 LEU A O 1
ATOM 598 N N . ILE A 1 72 ? 10.281 -5.721 -11.169 1.00 95.12 72 ILE A N 1
ATOM 599 C CA . ILE A 1 72 ? 10.934 -6.201 -12.405 1.00 95.12 72 ILE A CA 1
ATOM 600 C C . ILE A 1 72 ? 9.888 -6.489 -13.494 1.00 95.12 72 ILE A C 1
ATOM 602 O O . ILE A 1 72 ? 10.019 -6.030 -14.631 1.00 95.12 72 ILE A O 1
ATOM 606 N N . ASN A 1 73 ? 8.813 -7.200 -13.141 1.00 94.25 73 ASN A N 1
ATOM 607 C CA . ASN A 1 73 ? 7.733 -7.519 -14.075 1.00 94.25 73 ASN A CA 1
ATOM 608 C C . ASN A 1 73 ? 7.019 -6.262 -14.595 1.00 94.25 73 ASN A C 1
ATOM 610 O O . ASN A 1 73 ? 6.677 -6.209 -15.775 1.00 94.25 73 ASN A O 1
ATOM 614 N N . LEU A 1 74 ? 6.813 -5.243 -13.751 1.00 93.31 74 LEU A N 1
ATOM 615 C CA . LEU A 1 74 ? 6.232 -3.963 -14.171 1.00 93.31 74 LEU A CA 1
ATOM 616 C C . LEU A 1 74 ? 7.125 -3.232 -15.179 1.00 93.31 74 LEU A C 1
ATOM 618 O O . LEU A 1 74 ? 6.616 -2.763 -16.196 1.00 93.31 74 LEU A O 1
ATOM 622 N N . VAL A 1 75 ? 8.441 -3.182 -14.942 1.00 92.12 75 VAL A N 1
ATOM 623 C CA . VAL A 1 75 ? 9.404 -2.566 -15.872 1.00 92.12 75 VAL A CA 1
ATOM 624 C C . VAL A 1 75 ? 9.387 -3.290 -17.219 1.00 92.12 75 VAL A C 1
ATOM 626 O O . VAL A 1 75 ? 9.229 -2.651 -18.258 1.00 92.12 75 VAL A O 1
ATOM 629 N N . HIS A 1 76 ? 9.459 -4.625 -17.222 1.00 92.06 76 HIS A N 1
ATOM 630 C CA . HIS A 1 76 ? 9.377 -5.398 -18.464 1.00 92.06 76 HIS A CA 1
ATOM 631 C C . HIS A 1 76 ? 8.033 -5.230 -19.181 1.00 92.06 76 HIS A C 1
ATOM 633 O O . HIS A 1 76 ? 8.014 -5.124 -20.406 1.00 92.06 76 HIS A O 1
ATOM 639 N N . ARG A 1 77 ? 6.916 -5.153 -18.444 1.00 91.25 77 ARG A N 1
ATOM 640 C CA . ARG A 1 77 ? 5.590 -4.904 -19.027 1.00 91.25 77 ARG A CA 1
ATOM 641 C C . ARG A 1 77 ? 5.516 -3.530 -19.691 1.00 91.25 77 ARG A C 1
ATOM 643 O O . ARG A 1 77 ? 5.027 -3.440 -20.812 1.00 91.25 77 ARG A O 1
ATOM 650 N N . ALA A 1 78 ? 6.048 -2.497 -19.037 1.00 90.12 78 ALA A N 1
ATOM 651 C CA . ALA A 1 78 ? 6.116 -1.145 -19.588 1.00 90.12 78 ALA A CA 1
ATOM 652 C C . ALA A 1 78 ? 6.991 -1.080 -20.853 1.00 90.12 78 ALA A C 1
ATOM 654 O O . ALA A 1 78 ? 6.637 -0.407 -21.817 1.00 90.12 78 ALA A O 1
ATOM 655 N N . MET A 1 79 ? 8.101 -1.824 -20.887 1.00 88.38 79 MET A N 1
ATOM 656 C CA . MET A 1 79 ? 8.958 -1.932 -22.076 1.00 88.38 79 MET A CA 1
ATOM 657 C C . MET A 1 79 ? 8.322 -2.747 -23.212 1.00 88.38 79 MET A C 1
ATOM 659 O O . MET A 1 79 ? 8.648 -2.529 -24.375 1.00 88.38 79 MET A O 1
ATOM 663 N N . GLY A 1 80 ? 7.428 -3.686 -22.889 1.00 86.12 80 GLY A N 1
ATOM 664 C CA . GLY A 1 80 ? 6.789 -4.588 -23.849 1.00 86.12 80 GLY A CA 1
ATOM 665 C C . GLY A 1 80 ? 5.775 -3.926 -24.789 1.00 86.12 80 GLY A C 1
ATOM 666 O O . GLY A 1 80 ? 5.327 -4.574 -25.729 1.00 86.12 80 GLY A O 1
ATOM 667 N N . GLY A 1 81 ? 5.399 -2.663 -24.558 1.00 79.19 81 GLY A N 1
ATOM 668 C CA . GLY A 1 81 ? 4.580 -1.857 -25.477 1.00 79.19 81 GLY A CA 1
ATOM 669 C C . GLY A 1 81 ? 3.075 -2.159 -25.497 1.00 79.19 81 GLY A C 1
ATOM 670 O O . GLY A 1 81 ? 2.328 -1.429 -26.142 1.00 79.19 81 GLY A O 1
ATOM 671 N N . ASN A 1 82 ? 2.608 -3.184 -24.776 1.00 78.88 82 ASN A N 1
ATOM 672 C CA . ASN A 1 82 ? 1.178 -3.516 -24.678 1.00 78.88 82 ASN A CA 1
ATOM 673 C C . ASN A 1 82 ? 0.384 -2.542 -23.793 1.00 78.88 82 ASN A C 1
ATOM 675 O O . ASN A 1 82 ? -0.828 -2.417 -23.947 1.00 78.88 82 ASN A O 1
ATOM 679 N N . GLU A 1 83 ? 1.052 -1.860 -22.865 1.00 81.19 83 GLU A N 1
ATOM 680 C CA . GLU A 1 83 ? 0.454 -0.869 -21.975 1.00 81.19 83 GLU A CA 1
ATOM 681 C C . GLU A 1 83 ? 1.393 0.331 -21.846 1.00 81.19 83 GLU A C 1
ATOM 683 O O . GLU A 1 83 ? 2.603 0.168 -21.683 1.00 81.19 83 GLU A O 1
ATOM 688 N N . SER A 1 84 ? 0.844 1.546 -21.894 1.00 82.56 84 SER A N 1
ATOM 689 C CA . SER A 1 84 ? 1.625 2.768 -21.712 1.00 82.56 84 SER A CA 1
ATOM 690 C C . SER A 1 84 ? 1.782 3.093 -20.228 1.00 82.56 84 SER A C 1
ATOM 692 O O . SER A 1 84 ? 0.797 3.386 -19.546 1.00 82.56 84 SER A O 1
ATOM 694 N N . PHE A 1 85 ? 3.018 3.109 -19.735 1.00 86.94 85 PHE A N 1
ATOM 695 C CA . PHE A 1 85 ? 3.334 3.693 -18.435 1.00 86.94 85 PHE A CA 1
ATOM 696 C C . PHE A 1 85 ? 3.489 5.213 -18.583 1.00 86.94 85 PHE A C 1
ATOM 698 O O . PHE A 1 85 ? 4.409 5.675 -19.254 1.00 86.94 85 PHE A O 1
ATOM 705 N N . SER A 1 86 ? 2.568 5.988 -18.001 1.00 87.31 86 SER A N 1
ATOM 706 C CA . SER A 1 86 ? 2.473 7.443 -18.211 1.00 87.31 86 SER A CA 1
ATOM 707 C C . SER A 1 86 ? 2.899 8.299 -17.017 1.00 87.31 86 SER A C 1
ATOM 709 O O . SER A 1 86 ? 2.925 9.517 -17.150 1.00 87.31 86 SER A O 1
ATOM 711 N N . LEU A 1 87 ? 3.185 7.697 -15.857 1.00 90.56 87 LEU A N 1
ATOM 712 C CA . LEU A 1 87 ? 3.593 8.433 -14.658 1.00 90.56 87 LEU A CA 1
ATOM 713 C C . LEU A 1 87 ? 5.051 8.881 -14.797 1.00 90.56 87 LEU A C 1
ATOM 715 O O . LEU A 1 87 ? 5.941 8.050 -14.960 1.00 90.56 87 LEU A O 1
ATOM 719 N N . THR A 1 88 ? 5.304 10.184 -14.711 1.00 91.69 88 THR A N 1
ATOM 720 C CA . THR A 1 88 ? 6.640 10.753 -14.954 1.00 91.69 88 THR A CA 1
ATOM 721 C C . THR A 1 88 ? 7.371 11.168 -13.682 1.00 91.69 88 THR A C 1
ATOM 723 O O . THR A 1 88 ? 8.596 11.277 -13.676 1.00 91.69 88 THR A O 1
ATOM 726 N N . ASN A 1 89 ? 6.642 11.424 -12.593 1.00 92.62 89 ASN A N 1
ATOM 727 C CA . ASN A 1 89 ? 7.212 11.958 -11.361 1.00 92.62 89 ASN A CA 1
ATOM 728 C C . ASN A 1 89 ? 6.334 11.652 -10.134 1.00 92.62 89 ASN A C 1
ATOM 730 O O . ASN A 1 89 ? 5.167 11.274 -10.243 1.00 92.62 89 ASN A O 1
ATOM 734 N N . HIS A 1 90 ? 6.890 11.870 -8.941 1.00 92.88 90 HIS A N 1
ATOM 735 C CA . HIS A 1 90 ? 6.191 11.631 -7.675 1.00 92.88 90 HIS A CA 1
ATOM 736 C C . HIS A 1 90 ? 4.932 12.498 -7.489 1.00 92.88 90 HIS A C 1
ATOM 738 O O . HIS A 1 90 ? 3.982 12.066 -6.836 1.00 92.88 90 HIS A O 1
ATOM 744 N N . LYS A 1 91 ? 4.893 13.714 -8.052 1.00 94.19 91 LYS A N 1
ATOM 745 C CA . LYS A 1 91 ? 3.717 14.589 -7.952 1.00 94.19 91 LYS A CA 1
ATOM 746 C C . LYS A 1 91 ? 2.521 13.958 -8.665 1.00 94.19 91 LYS A C 1
ATOM 748 O O . LYS A 1 91 ? 1.445 13.920 -8.084 1.00 94.19 91 LYS A O 1
ATOM 753 N N . GLU A 1 92 ? 2.712 13.387 -9.850 1.00 93.50 92 GLU A N 1
ATOM 754 C CA . GLU A 1 92 ? 1.653 12.656 -10.560 1.00 93.50 92 GLU A CA 1
ATOM 755 C C . GLU A 1 92 ? 1.197 11.405 -9.801 1.00 93.50 92 GLU A C 1
ATOM 757 O O . GLU A 1 92 ? 0.000 11.124 -9.750 1.00 93.50 92 GLU A O 1
ATOM 762 N N . VAL A 1 93 ? 2.124 10.681 -9.158 1.00 91.56 93 VAL A N 1
ATOM 763 C CA . VAL A 1 93 ? 1.782 9.555 -8.268 1.00 91.56 93 VAL A CA 1
ATOM 764 C C . VAL A 1 93 ? 0.910 10.041 -7.109 1.00 91.56 93 VAL A C 1
ATOM 766 O O . VAL A 1 93 ? -0.158 9.486 -6.866 1.00 91.56 93 VAL A O 1
ATOM 769 N N . SER A 1 94 ? 1.323 11.121 -6.445 1.00 89.75 94 SER A N 1
ATOM 770 C CA . SER A 1 94 ? 0.597 11.712 -5.315 1.00 89.75 94 SER A CA 1
ATOM 771 C C . SER A 1 94 ? -0.781 12.225 -5.725 1.00 89.75 94 SER A C 1
ATOM 773 O O . SER A 1 94 ? -1.763 11.975 -5.037 1.00 89.75 94 SER A O 1
ATOM 775 N N . GLU A 1 95 ? -0.889 12.909 -6.864 1.00 91.69 95 GLU A N 1
ATOM 776 C CA . GLU A 1 95 ? -2.171 13.362 -7.407 1.00 91.69 95 GLU A CA 1
ATOM 777 C C . GLU A 1 95 ? -3.076 12.188 -7.776 1.00 91.69 95 GLU A C 1
ATOM 779 O O . GLU A 1 95 ? -4.280 12.240 -7.527 1.00 91.69 95 GLU A O 1
ATOM 784 N N . THR A 1 96 ? -2.510 11.120 -8.341 1.00 90.56 96 THR A N 1
ATOM 785 C CA . THR A 1 96 ? -3.251 9.893 -8.649 1.00 90.56 96 THR A CA 1
ATOM 786 C C . THR A 1 96 ? -3.783 9.260 -7.368 1.00 90.56 96 THR A C 1
ATOM 788 O O . THR A 1 96 ? -4.969 8.946 -7.299 1.00 90.56 96 THR A O 1
ATOM 791 N N . TRP A 1 97 ? -2.956 9.147 -6.326 1.00 87.38 97 TRP A N 1
ATOM 792 C CA . TRP A 1 97 ? -3.400 8.683 -5.013 1.00 87.38 97 TRP A CA 1
A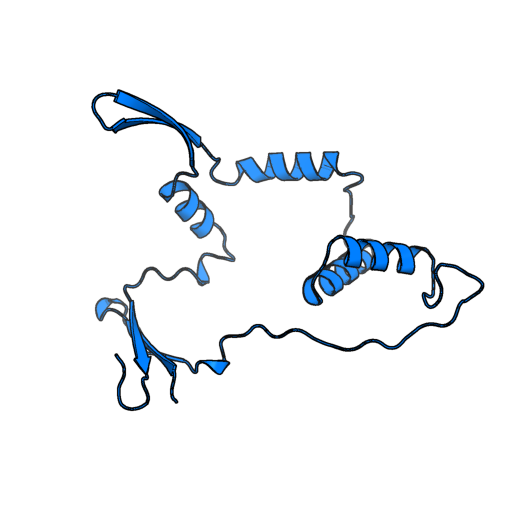TOM 793 C C . TRP A 1 97 ? -4.477 9.578 -4.416 1.00 87.38 97 TRP A C 1
ATOM 795 O O . TRP A 1 97 ? -5.473 9.045 -3.954 1.00 87.38 97 TRP A O 1
ATOM 805 N N . SER A 1 98 ? -4.354 10.904 -4.485 1.00 86.81 98 SER A N 1
ATOM 806 C CA . SER A 1 98 ? -5.390 11.825 -3.998 1.00 86.81 98 SER A CA 1
ATOM 807 C C . SER A 1 98 ? -6.715 11.659 -4.744 1.00 86.81 98 SER A C 1
ATOM 809 O O . SER A 1 98 ? -7.774 11.634 -4.125 1.00 86.81 98 SER A O 1
ATOM 811 N N . ARG A 1 99 ? -6.677 11.487 -6.072 1.00 86.25 99 ARG A N 1
ATOM 812 C CA . ARG A 1 99 ? -7.883 11.221 -6.876 1.00 86.25 99 ARG A CA 1
ATOM 813 C C . ARG A 1 99 ? -8.544 9.907 -6.475 1.00 86.25 99 ARG A C 1
ATOM 815 O O . ARG A 1 99 ? -9.763 9.853 -6.358 1.00 86.25 99 ARG A O 1
ATOM 822 N N . VAL A 1 100 ? -7.737 8.870 -6.257 1.00 84.12 100 VAL A N 1
ATOM 823 C CA . VAL A 1 100 ? -8.202 7.539 -5.851 1.00 84.12 100 VAL A CA 1
ATOM 824 C C . VAL A 1 100 ? -8.626 7.511 -4.381 1.00 84.12 100 VAL A C 1
ATOM 826 O O . VAL A 1 100 ? -9.526 6.760 -4.029 1.00 84.12 100 VAL A O 1
ATOM 829 N N . ALA A 1 101 ? -8.056 8.354 -3.521 1.00 82.25 101 ALA A N 1
ATOM 830 C CA . ALA A 1 101 ? -8.423 8.441 -2.112 1.00 82.25 101 ALA A CA 1
ATOM 831 C C . ALA A 1 101 ? -9.902 8.809 -1.938 1.00 82.25 101 ALA A C 1
ATOM 833 O O . ALA A 1 101 ? -10.538 8.309 -1.021 1.00 82.25 101 ALA A O 1
ATOM 834 N N . HIS A 1 102 ? -10.479 9.593 -2.857 1.00 77.06 102 HIS A N 1
ATOM 835 C CA . HIS A 1 102 ? -11.919 9.880 -2.877 1.00 77.06 102 HIS A CA 1
ATOM 836 C C . HIS A 1 102 ? -12.803 8.654 -3.153 1.00 77.06 102 HIS A C 1
ATOM 838 O O . HIS A 1 102 ? -14.005 8.707 -2.903 1.00 77.06 102 HIS A O 1
ATOM 844 N N . CYS A 1 103 ? -12.241 7.561 -3.675 1.00 77.44 103 CYS A N 1
ATOM 845 C CA . CYS A 1 103 ? -12.948 6.293 -3.840 1.00 77.44 103 CYS A CA 1
ATOM 846 C C . CYS A 1 103 ? -13.032 5.485 -2.535 1.00 77.44 103 CYS A C 1
ATOM 848 O O . CYS A 1 103 ? -13.724 4.470 -2.512 1.00 77.44 103 CYS A O 1
ATOM 850 N N . PHE A 1 104 ? -12.346 5.917 -1.474 1.00 78.62 104 PHE A N 1
ATOM 851 C CA . PHE A 1 104 ? -12.322 5.265 -0.170 1.00 78.62 104 PHE A CA 1
ATOM 852 C C . PHE A 1 104 ? -12.824 6.210 0.925 1.00 78.62 104 PHE A C 1
ATOM 854 O O . PHE A 1 104 ? -12.783 7.434 0.793 1.00 78.62 104 PHE A O 1
ATOM 861 N N . THR A 1 105 ? -13.283 5.635 2.034 1.00 85.06 105 THR A N 1
ATOM 862 C CA . THR A 1 105 ? -13.710 6.388 3.215 1.00 85.06 105 THR A CA 1
ATOM 863 C C . THR A 1 105 ? -12.555 7.259 3.732 1.00 85.06 105 THR A C 1
ATOM 865 O O . THR A 1 105 ? -11.493 6.724 4.066 1.00 85.06 105 THR A O 1
ATOM 868 N N . PRO A 1 106 ? -12.737 8.591 3.818 1.00 85.94 106 PRO A N 1
ATOM 869 C CA . PRO A 1 106 ? -11.708 9.488 4.320 1.00 85.94 106 PRO A CA 1
ATOM 870 C C . PRO A 1 106 ? -11.540 9.352 5.837 1.00 85.94 106 PRO A C 1
ATOM 872 O O . PRO A 1 106 ? -12.459 8.964 6.559 1.00 85.94 106 PRO A O 1
ATOM 875 N N . PHE A 1 107 ? -10.365 9.741 6.329 1.00 87.19 107 PHE A N 1
ATOM 876 C CA . PHE A 1 107 ? -10.171 9.964 7.756 1.00 87.19 107 PHE A CA 1
ATOM 877 C C . PHE A 1 107 ? -10.886 11.249 8.181 1.00 87.19 107 PHE A C 1
ATOM 879 O O . PHE A 1 107 ? -10.762 12.289 7.535 1.00 87.19 107 PHE A O 1
ATOM 886 N N . GLU A 1 108 ? -11.606 11.168 9.289 1.00 90.88 108 GLU A N 1
ATOM 887 C CA . GLU A 1 108 ? -12.260 12.284 9.951 1.00 90.88 108 GLU A CA 1
ATOM 888 C C . GLU A 1 108 ? -11.430 12.728 11.153 1.00 90.88 108 GLU A C 1
ATOM 890 O O . GLU A 1 108 ? -10.823 11.912 11.851 1.00 90.88 108 GLU A O 1
ATOM 895 N N . GLN A 1 109 ? -11.417 14.033 11.407 1.00 93.00 109 GLN A N 1
ATOM 896 C CA . GLN A 1 109 ? -10.810 14.612 12.597 1.00 93.00 109 GLN A CA 1
ATOM 897 C C . GLN A 1 109 ? -11.917 15.070 13.544 1.00 93.00 109 GLN A C 1
ATOM 899 O O . GLN A 1 109 ? -12.816 15.812 13.151 1.00 93.00 109 GLN A O 1
ATOM 904 N N . THR A 1 110 ? -11.840 14.653 14.803 1.00 93.69 110 THR A N 1
ATOM 905 C CA . THR A 1 110 ? -12.739 15.114 15.861 1.00 93.69 110 THR A CA 1
ATOM 906 C C . THR A 1 110 ? -11.962 15.392 17.136 1.00 93.69 110 THR A C 1
ATOM 908 O O . THR A 1 110 ? -10.878 14.851 17.353 1.00 93.69 110 THR A O 1
ATOM 911 N N . VAL A 1 111 ? -12.527 16.235 17.992 1.00 95.56 111 VAL A N 1
ATOM 912 C CA . VAL A 1 111 ? -11.975 16.517 19.315 1.00 95.56 111 VAL A CA 1
ATOM 913 C C . VAL A 1 111 ? -12.839 15.807 20.338 1.00 95.56 111 VAL A C 1
ATOM 915 O O . VAL A 1 111 ? -14.041 16.066 20.416 1.00 95.56 111 VAL A O 1
ATOM 918 N N . ILE A 1 112 ? -12.234 14.930 21.137 1.00 94.88 112 ILE A N 1
ATOM 919 C CA . ILE A 1 112 ? -12.925 14.324 22.276 1.00 94.88 112 ILE A CA 1
ATOM 920 C C . ILE A 1 112 ? -12.506 14.997 23.578 1.00 94.88 112 ILE A C 1
ATOM 922 O O . ILE A 1 112 ? -11.360 15.420 23.750 1.00 94.88 112 ILE A O 1
ATOM 926 N N . PHE A 1 113 ? -13.455 15.060 24.505 1.00 95.12 113 PHE A N 1
ATOM 927 C CA . PHE A 1 113 ? -13.272 15.611 25.838 1.00 95.12 113 PHE A CA 1
ATOM 928 C C . PHE A 1 113 ? -13.370 14.465 26.834 1.00 95.12 113 PHE A C 1
ATOM 930 O O . PHE A 1 113 ? -14.384 13.768 26.889 1.00 95.12 113 PHE A O 1
ATOM 937 N N . VAL A 1 114 ? -12.302 14.244 27.596 1.00 93.81 114 VAL A N 1
ATOM 938 C CA . VAL A 1 114 ? -12.242 13.174 28.592 1.00 93.81 114 VAL A CA 1
ATOM 939 C C . VAL A 1 114 ? -12.052 13.807 29.970 1.00 93.81 114 VAL A C 1
ATOM 941 O O . VAL A 1 114 ? -10.995 14.393 30.224 1.00 93.81 114 VAL A O 1
ATOM 944 N N . PRO A 1 115 ? -13.047 13.717 30.870 1.00 93.88 115 PRO A N 1
ATOM 945 C CA . PRO A 1 115 ? -12.898 14.211 32.229 1.00 93.88 115 PRO A CA 1
ATOM 946 C C . PRO A 1 115 ? -11.990 13.273 33.031 1.00 93.88 115 PRO A C 1
ATOM 948 O O . PRO A 1 115 ? -12.272 12.082 33.178 1.00 93.88 115 PRO A O 1
ATOM 951 N N . TYR A 1 116 ? -10.912 13.809 33.598 1.00 92.56 116 TYR A N 1
ATOM 952 C CA . TYR A 1 116 ? -10.002 13.071 34.469 1.00 92.56 116 TYR A CA 1
ATOM 953 C C . TYR A 1 116 ? -9.518 13.965 35.613 1.00 92.56 116 TYR A C 1
ATOM 955 O O . TYR A 1 116 ? -9.152 15.113 35.417 1.00 92.56 116 TYR A O 1
ATOM 963 N N . ARG A 1 117 ? -9.560 13.458 36.854 1.00 91.06 117 ARG A N 1
ATOM 964 C CA . ARG A 1 117 ? -9.146 14.194 38.073 1.00 91.06 117 ARG A CA 1
ATOM 965 C C . ARG A 1 117 ? -9.732 15.614 38.213 1.00 91.06 117 ARG A C 1
ATOM 967 O O . ARG A 1 117 ? -9.085 16.489 38.774 1.00 91.06 117 ARG A O 1
ATOM 974 N N . LYS A 1 118 ? -10.997 15.798 37.812 1.00 91.50 118 LYS A N 1
ATOM 975 C CA . LYS A 1 118 ? -11.728 17.086 37.821 1.00 91.50 118 LYS A CA 1
ATOM 976 C C . LYS A 1 118 ? -11.216 18.117 36.803 1.00 91.50 118 LYS A C 1
ATOM 978 O O . LYS A 1 118 ? -11.622 19.272 36.871 1.00 91.50 118 LYS A O 1
ATOM 983 N N . GLU A 1 119 ? -10.394 17.691 35.852 1.00 91.75 119 GLU A N 1
ATOM 984 C CA . GLU A 1 119 ? -9.957 18.484 34.707 1.00 91.75 119 GLU A CA 1
ATOM 985 C C . GLU A 1 119 ? -10.491 17.851 33.413 1.00 91.75 119 GLU A C 1
ATOM 987 O O . GLU A 1 119 ? -10.599 16.628 33.294 1.00 91.75 119 GLU A O 1
ATOM 992 N N . GLU A 1 120 ? -10.878 18.680 32.444 1.00 94.06 120 GLU A N 1
ATOM 993 C CA . GLU A 1 120 ? -11.220 18.212 31.099 1.00 94.06 120 GLU A CA 1
ATOM 994 C C . GLU A 1 120 ? -9.972 18.196 30.225 1.00 94.06 120 GLU A C 1
ATOM 996 O O . GLU A 1 120 ? -9.342 19.231 29.995 1.00 94.06 120 GLU A O 1
ATOM 1001 N N . HIS A 1 121 ? -9.650 17.026 29.680 1.00 94.50 121 HIS A N 1
ATOM 1002 C CA . HIS A 1 121 ? -8.580 16.881 28.706 1.00 94.50 121 HIS A CA 1
ATOM 1003 C C . HIS A 1 121 ? -9.159 16.817 27.298 1.00 94.50 121 HIS A C 1
ATOM 1005 O O . HIS A 1 121 ? -10.130 16.101 27.047 1.00 94.50 121 HIS A O 1
ATOM 1011 N N . LYS A 1 122 ? -8.539 17.564 26.384 1.00 95.75 122 LYS A N 1
ATOM 1012 C CA . LYS A 1 122 ? -8.906 17.601 24.968 1.00 95.75 122 LYS A CA 1
ATOM 1013 C C . LYS A 1 122 ? -7.920 16.761 24.175 1.00 95.75 122 LYS A C 1
ATOM 1015 O O . LYS A 1 122 ? -6.713 16.925 24.344 1.00 95.75 122 LYS A O 1
ATOM 1020 N N . PHE A 1 123 ? -8.440 15.903 23.309 1.00 94.88 123 PHE A N 1
ATOM 1021 C CA . PHE A 1 123 ? -7.631 15.082 22.418 1.00 94.88 123 PHE A CA 1
ATOM 1022 C C . PHE A 1 123 ? -8.121 15.235 20.987 1.00 94.88 123 PHE A C 1
ATOM 1024 O O . PHE A 1 123 ? -9.283 14.946 20.696 1.00 94.88 123 PHE A O 1
ATOM 1031 N N . ASP A 1 124 ? -7.214 15.651 20.110 1.00 95.81 124 ASP A N 1
ATOM 1032 C CA . ASP A 1 124 ? -7.442 15.656 18.672 1.00 95.81 124 ASP A CA 1
ATOM 1033 C C . ASP A 1 124 ? -7.249 14.234 18.149 1.00 95.81 124 ASP A C 1
ATOM 1035 O O . ASP A 1 124 ? -6.150 13.676 18.198 1.00 95.81 124 ASP A O 1
ATOM 1039 N N . ILE A 1 125 ? -8.329 13.631 17.664 1.00 93.06 125 ILE A N 1
ATOM 1040 C CA . ILE A 1 125 ? -8.334 12.262 17.160 1.00 93.06 125 ILE A CA 1
ATOM 1041 C C . ILE A 1 125 ? -8.636 12.286 15.673 1.00 93.06 125 ILE A C 1
ATOM 1043 O O . ILE A 1 125 ? -9.622 12.874 15.234 1.00 93.06 125 ILE A O 1
ATOM 1047 N N . HIS A 1 126 ? -7.798 11.586 14.917 1.00 92.31 126 HIS A N 1
ATOM 1048 C CA . HIS A 1 126 ? -8.071 11.231 13.534 1.00 92.31 126 HIS A CA 1
ATOM 1049 C C . HIS A 1 126 ? -8.518 9.774 13.503 1.00 92.31 126 HIS A C 1
ATOM 1051 O O . HIS A 1 126 ? -7.805 8.899 13.995 1.00 92.31 126 HIS A O 1
ATOM 1057 N N . PHE A 1 127 ? -9.694 9.506 12.953 1.00 88.50 127 PHE A N 1
ATOM 1058 C CA . PHE A 1 127 ? -10.239 8.158 12.857 1.00 88.50 127 PHE A CA 1
ATOM 1059 C C . PHE A 1 127 ? -10.881 7.948 11.490 1.00 88.50 127 PHE A C 1
ATOM 1061 O O . PHE A 1 127 ? -11.340 8.886 10.853 1.00 88.50 127 PHE A O 1
ATOM 1068 N N . CYS A 1 128 ? -10.909 6.705 11.026 1.00 87.94 128 CYS A N 1
ATOM 1069 C CA . CYS A 1 128 ? -11.674 6.336 9.844 1.00 87.94 128 CYS A CA 1
ATOM 1070 C C . CYS A 1 128 ? -13.011 5.744 10.316 1.00 87.94 128 CYS A C 1
ATOM 1072 O O . CYS A 1 128 ? -12.983 4.799 11.115 1.00 87.94 128 CYS A O 1
ATOM 1074 N N . PRO A 1 129 ? -14.175 6.283 9.902 1.00 90.06 129 PRO A N 1
ATOM 1075 C CA . PRO A 1 129 ? -15.472 5.743 10.295 1.00 90.06 129 PRO A CA 1
ATOM 1076 C C . PRO A 1 129 ? -15.595 4.259 9.925 1.00 90.06 129 PRO A C 1
ATOM 1078 O O . PRO A 1 129 ? -15.730 3.905 8.754 1.00 90.06 129 PRO A O 1
ATOM 1081 N N . LEU A 1 130 ? -15.565 3.389 10.943 1.00 87.62 130 LEU A N 1
ATOM 1082 C CA . LEU A 1 130 ? -15.446 1.935 10.769 1.00 87.62 130 LEU A CA 1
ATOM 1083 C C . LEU A 1 130 ? -16.528 1.348 9.863 1.00 87.62 130 LEU A C 1
ATOM 1085 O O . LEU A 1 130 ? -16.237 0.470 9.058 1.00 87.62 130 LEU A O 1
ATOM 1089 N N . TRP A 1 131 ? -17.765 1.839 9.977 1.00 87.56 131 TRP A N 1
ATOM 1090 C CA . TRP A 1 131 ? -18.873 1.361 9.153 1.00 87.56 131 TRP A CA 1
ATOM 1091 C C . TRP A 1 131 ? -18.669 1.682 7.670 1.00 87.56 131 TRP A C 1
ATOM 1093 O O . TRP A 1 131 ? -18.768 0.786 6.835 1.00 87.56 131 TRP A O 1
ATOM 1103 N N . ASN A 1 132 ? -18.327 2.935 7.354 1.00 86.69 132 ASN A N 1
ATOM 1104 C CA . ASN A 1 132 ? -18.100 3.378 5.978 1.00 86.69 132 ASN A CA 1
ATOM 1105 C C . ASN A 1 132 ? -16.900 2.637 5.369 1.00 86.69 132 ASN A C 1
ATOM 1107 O O . ASN A 1 132 ? -17.000 2.077 4.275 1.00 86.69 132 ASN A O 1
ATOM 1111 N N . TRP A 1 133 ? -15.812 2.522 6.135 1.00 88.19 133 TRP A N 1
ATOM 1112 C CA . TRP A 1 133 ? -14.621 1.782 5.731 1.00 88.19 133 TRP A CA 1
ATOM 1113 C C . TRP A 1 133 ? -14.917 0.305 5.448 1.00 88.19 133 TRP A C 1
ATOM 1115 O O . TRP A 1 133 ? -14.536 -0.215 4.399 1.00 88.19 133 TRP A O 1
ATOM 1125 N N . ALA A 1 134 ? -15.659 -0.364 6.337 1.00 86.19 134 ALA A N 1
ATOM 1126 C CA . ALA A 1 134 ? -16.069 -1.751 6.139 1.00 86.19 134 ALA A CA 1
ATOM 1127 C C . ALA A 1 134 ? -16.952 -1.913 4.891 1.00 86.19 134 ALA A C 1
ATOM 1129 O O . ALA A 1 134 ? -16.776 -2.866 4.132 1.00 86.19 134 ALA A O 1
ATOM 1130 N N . THR A 1 135 ? -17.870 -0.977 4.625 1.00 86.94 135 THR A N 1
ATOM 1131 C CA . THR A 1 135 ? -18.671 -1.015 3.393 1.00 86.94 135 THR A CA 1
ATOM 1132 C C . THR A 1 135 ? -17.846 -0.802 2.130 1.00 86.94 135 THR A C 1
ATOM 1134 O O . THR A 1 135 ? -18.145 -1.440 1.122 1.00 86.94 135 THR A O 1
ATOM 1137 N N . ASP A 1 136 ? -16.807 0.033 2.158 1.00 86.81 136 ASP A N 1
ATOM 1138 C CA . ASP A 1 136 ? -15.925 0.217 1.002 1.00 86.81 136 ASP A CA 1
ATOM 1139 C C . ASP A 1 136 ? -15.086 -1.031 0.722 1.00 86.81 136 ASP A C 1
ATOM 1141 O O . ASP A 1 136 ? -15.002 -1.460 -0.429 1.00 86.81 136 ASP A O 1
ATOM 1145 N N . LEU A 1 137 ? -14.570 -1.693 1.764 1.00 85.06 137 LEU A N 1
ATOM 1146 C CA . LEU A 1 137 ? -13.904 -2.993 1.621 1.00 85.06 137 LEU A CA 1
ATOM 1147 C C . LEU A 1 137 ? -14.824 -4.046 0.994 1.00 85.06 137 LEU A C 1
ATOM 1149 O O . LEU A 1 137 ? -14.393 -4.835 0.158 1.00 85.06 137 LEU A O 1
ATOM 1153 N N . LEU A 1 138 ? -16.109 -4.047 1.352 1.00 86.50 138 LEU A N 1
ATOM 1154 C CA . LEU A 1 138 ? -17.080 -4.991 0.796 1.00 86.50 138 LEU A CA 1
ATOM 1155 C C . LEU A 1 138 ? -17.518 -4.684 -0.634 1.00 86.50 138 LEU A C 1
ATOM 1157 O O . LEU A 1 138 ? -18.101 -5.549 -1.294 1.00 86.50 138 LEU A O 1
ATOM 1161 N N . ARG A 1 139 ? -17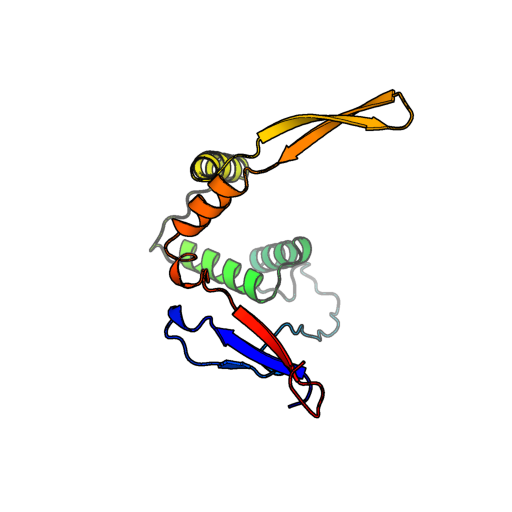.268 -3.466 -1.116 1.00 84.81 139 ARG A N 1
ATOM 1162 C CA . ARG A 1 139 ? -17.508 -3.091 -2.512 1.00 84.81 139 ARG A CA 1
ATOM 1163 C C . ARG A 1 139 ? -16.393 -3.570 -3.431 1.00 84.81 139 ARG A C 1
ATOM 1165 O O . ARG A 1 139 ? -16.663 -3.755 -4.616 1.00 84.81 139 ARG A O 1
ATOM 1172 N N . ASP A 1 140 ? -15.191 -3.798 -2.907 1.00 83.19 140 ASP A N 1
ATOM 1173 C CA . ASP A 1 140 ? -14.079 -4.327 -3.690 1.00 83.19 140 ASP A CA 1
ATOM 1174 C C . ASP A 1 140 ? -14.367 -5.789 -4.102 1.00 83.19 140 ASP A C 1
ATOM 1176 O O . ASP A 1 140 ? -14.489 -6.670 -3.240 1.00 83.19 140 ASP A O 1
ATOM 1180 N N . PRO A 1 141 ? -14.479 -6.087 -5.412 1.00 84.81 141 PRO A N 1
ATOM 1181 C CA . PRO A 1 141 ? -14.764 -7.432 -5.902 1.00 84.81 141 PRO A CA 1
ATOM 1182 C C . PRO A 1 141 ? -13.650 -8.446 -5.609 1.00 84.81 141 PRO A C 1
ATOM 1184 O O . PRO A 1 141 ? -13.914 -9.645 -5.674 1.00 84.81 141 PRO A O 1
ATOM 1187 N N . HIS A 1 142 ? -12.435 -8.004 -5.274 1.00 82.38 142 HIS A N 1
ATOM 1188 C CA . HIS A 1 142 ? -11.339 -8.875 -4.857 1.00 82.38 142 HIS A CA 1
ATOM 1189 C C . HIS A 1 142 ? -11.376 -9.201 -3.363 1.00 82.38 142 HIS A C 1
ATOM 1191 O O . HIS A 1 142 ? -10.946 -10.282 -2.980 1.00 82.38 142 HIS A O 1
ATOM 1197 N N . VAL A 1 143 ? -11.904 -8.310 -2.518 1.00 80.62 143 VAL A N 1
ATOM 1198 C CA . VAL A 1 143 ? -11.977 -8.519 -1.058 1.00 80.62 143 VAL A CA 1
ATOM 1199 C C . VAL A 1 143 ? -13.277 -9.212 -0.664 1.00 80.62 143 VAL A C 1
ATOM 1201 O O . VAL A 1 143 ? -13.275 -10.138 0.148 1.00 80.62 143 VAL A O 1
ATOM 1204 N N . ARG A 1 144 ? -14.395 -8.809 -1.278 1.00 81.62 144 ARG A N 1
ATOM 1205 C CA . ARG A 1 144 ? -15.739 -9.319 -0.981 1.00 81.62 144 ARG A CA 1
ATOM 1206 C C . ARG A 1 144 ? -15.847 -10.853 -0.938 1.00 81.62 144 ARG A C 1
ATOM 1208 O O . ARG A 1 144 ? -16.517 -11.335 -0.026 1.00 81.62 144 ARG A O 1
ATOM 1215 N N . PRO A 1 145 ? -15.235 -11.639 -1.850 1.00 84.12 145 PRO A N 1
ATOM 1216 C CA . PRO A 1 145 ? -15.345 -13.101 -1.822 1.00 84.12 145 PRO A CA 1
ATOM 1217 C C . PRO A 1 145 ? -14.697 -13.750 -0.595 1.00 84.12 145 PRO A C 1
ATOM 1219 O O . PRO A 1 145 ? -15.026 -14.885 -0.263 1.00 84.12 145 PRO A O 1
ATOM 1222 N N . HIS A 1 146 ? -13.781 -13.041 0.067 1.00 82.12 146 HIS A N 1
ATOM 1223 C CA . HIS A 1 146 ? -13.032 -13.528 1.223 1.00 82.12 146 HIS A CA 1
ATOM 1224 C C . HIS A 1 146 ? -13.563 -12.982 2.555 1.00 82.12 146 HIS A C 1
ATOM 1226 O O . HIS A 1 146 ? -13.079 -13.380 3.611 1.00 82.12 146 HIS A O 1
ATOM 1232 N N . ALA A 1 147 ? -14.556 -12.086 2.532 1.00 78.12 147 ALA A N 1
ATOM 1233 C CA . ALA A 1 147 ? -15.149 -11.543 3.745 1.00 78.12 147 ALA A CA 1
ATOM 1234 C C . ALA A 1 147 ? -16.046 -12.590 4.427 1.00 78.12 147 ALA A C 1
ATOM 1236 O O . ALA A 1 147 ? -17.045 -13.043 3.861 1.00 78.12 147 ALA A O 1
ATOM 1237 N N . VAL A 1 148 ? -15.698 -12.960 5.660 1.00 77.25 148 VAL A N 1
ATOM 1238 C CA . VAL A 1 148 ? -16.473 -13.895 6.482 1.00 77.25 148 VAL A CA 1
ATOM 1239 C C . VAL A 1 148 ? -17.275 -13.108 7.516 1.00 77.25 148 VAL A C 1
ATOM 1241 O O . VAL A 1 148 ? -16.707 -12.416 8.354 1.00 77.25 148 VAL A O 1
ATOM 1244 N N . PHE A 1 149 ? -18.604 -13.213 7.438 1.00 76.38 149 PHE A N 1
ATOM 1245 C CA . PHE A 1 149 ? -19.544 -12.608 8.397 1.00 76.38 149 PHE A CA 1
ATOM 1246 C C . PHE A 1 149 ? -20.204 -13.633 9.314 1.00 76.38 149 PHE A C 1
ATOM 1248 O O . PHE A 1 149 ? -20.931 -13.264 10.236 1.00 76.38 149 PHE A O 1
ATOM 1255 N N . ASP A 1 150 ? -19.991 -14.916 9.034 1.00 74.81 150 ASP A N 1
ATOM 1256 C CA . ASP A 1 150 ? -20.526 -15.992 9.846 1.00 74.81 150 ASP A CA 1
ATOM 1257 C C . ASP A 1 150 ? -19.840 -15.982 11.213 1.00 74.81 150 ASP A C 1
ATOM 1259 O O . ASP A 1 150 ? -18.623 -15.838 11.313 1.00 74.81 150 ASP A O 1
ATOM 1263 N N . ALA A 1 151 ? -20.629 -16.141 12.274 1.00 76.56 151 ALA A N 1
ATOM 1264 C CA . ALA A 1 151 ? -20.069 -16.358 13.596 1.00 76.56 151 ALA A CA 1
ATOM 1265 C C . ALA A 1 151 ? -19.335 -17.707 13.611 1.00 76.56 151 ALA A C 1
ATOM 1267 O O . ALA A 1 151 ? -19.924 -18.750 13.299 1.00 76.56 151 ALA A O 1
ATOM 1268 N N . GLU A 1 152 ? -18.061 -17.660 13.985 1.00 81.69 152 GLU A N 1
ATOM 1269 C CA . GLU A 1 152 ? -17.170 -18.810 14.080 1.00 81.69 152 GLU A CA 1
ATOM 1270 C C . GLU A 1 152 ? -16.727 -19.014 15.534 1.00 81.69 152 GLU A C 1
ATOM 1272 O O . GLU A 1 152 ? -16.353 -18.068 16.232 1.00 81.69 152 GLU A O 1
ATOM 1277 N N . CYS A 1 153 ? -16.740 -20.264 15.990 1.00 81.31 153 CYS A N 1
ATOM 1278 C CA . CYS A 1 153 ? -16.052 -20.697 17.197 1.00 81.31 153 CYS A CA 1
ATOM 1279 C C . CYS A 1 153 ? -14.719 -21.329 16.789 1.00 81.31 153 CYS A C 1
ATOM 1281 O O . CYS A 1 153 ? -14.694 -22.357 16.110 1.00 81.31 153 CYS A O 1
ATOM 1283 N N . ILE A 1 154 ? -13.618 -20.698 17.195 1.00 82.62 154 ILE A N 1
ATOM 1284 C CA . ILE A 1 154 ? -12.260 -21.139 16.872 1.00 82.62 154 ILE A CA 1
ATOM 1285 C C . ILE A 1 154 ? -11.665 -21.825 18.100 1.00 82.62 154 ILE A C 1
ATOM 1287 O O . ILE A 1 154 ? -11.628 -21.236 19.179 1.00 82.62 154 ILE A O 1
ATOM 1291 N N . TYR A 1 155 ? -11.175 -23.046 17.919 1.00 83.44 155 TYR A N 1
ATOM 1292 C CA . TYR A 1 155 ? -10.541 -23.848 18.958 1.00 83.44 155 TYR A CA 1
ATOM 1293 C C . TYR A 1 155 ? -9.124 -24.228 18.551 1.00 83.44 155 TYR A C 1
ATOM 1295 O O . TYR A 1 155 ? -8.858 -24.499 17.378 1.00 83.44 155 TYR A O 1
ATOM 1303 N N . LYS A 1 156 ? -8.223 -24.333 19.525 1.00 88.12 156 LYS A N 1
ATOM 1304 C CA . LYS A 1 156 ? -6.838 -24.759 19.306 1.00 88.12 156 LYS A CA 1
ATOM 1305 C C . LYS A 1 156 ? -6.589 -26.136 19.913 1.00 88.12 156 LYS A C 1
ATOM 1307 O O . LYS A 1 156 ? -6.961 -26.397 21.057 1.00 88.12 156 LYS A O 1
ATOM 1312 N N . TYR A 1 157 ? -5.943 -27.030 19.171 1.00 85.31 157 TYR A N 1
ATOM 1313 C CA . TYR A 1 157 ? -5.600 -28.358 19.666 1.00 85.31 157 TYR A CA 1
ATOM 1314 C C . TYR A 1 157 ? -4.373 -28.304 20.573 1.00 85.31 157 TYR A C 1
ATOM 1316 O O . TYR A 1 157 ? -3.266 -27.998 20.138 1.00 85.31 157 TYR A O 1
ATOM 1324 N N . ASN A 1 158 ? -4.539 -28.656 21.844 1.00 87.25 158 ASN A N 1
ATOM 1325 C CA . ASN A 1 158 ? -3.447 -28.626 22.824 1.00 87.25 158 ASN A CA 1
ATOM 1326 C C . ASN A 1 158 ? -2.645 -29.941 22.916 1.00 87.25 158 ASN A C 1
ATOM 1328 O O . ASN A 1 158 ? -1.898 -30.138 23.871 1.00 87.25 158 ASN A O 1
ATOM 1332 N N . GLY A 1 159 ? -2.852 -30.878 21.984 1.00 80.38 159 GLY A N 1
ATOM 1333 C CA . GLY A 1 159 ? -2.275 -32.228 22.028 1.00 80.38 159 GLY A CA 1
ATOM 1334 C C . GLY A 1 159 ? -3.211 -33.306 22.583 1.00 80.38 159 GLY A C 1
ATOM 1335 O O . GLY A 1 159 ? -2.967 -34.486 22.348 1.00 80.38 159 GLY A O 1
ATOM 1336 N N . SER A 1 160 ? -4.299 -32.922 23.260 1.00 83.06 160 SER A N 1
ATOM 1337 C CA . SER A 1 160 ? -5.297 -33.856 23.812 1.00 83.06 160 SER A CA 1
ATOM 1338 C C . SER A 1 160 ? -6.732 -33.560 23.371 1.00 83.06 160 SER A C 1
ATOM 1340 O O . SER A 1 160 ? -7.498 -34.480 23.095 1.00 83.06 160 SER A O 1
ATOM 1342 N N . LYS A 1 161 ? -7.111 -32.281 23.301 1.00 86.06 161 LYS A N 1
ATOM 1343 C CA . LYS A 1 161 ? -8.435 -31.826 22.868 1.00 86.06 161 LYS A CA 1
ATOM 1344 C C . LYS A 1 161 ? -8.355 -30.416 22.289 1.00 86.06 161 LYS A C 1
ATOM 1346 O O . LYS A 1 161 ? -7.393 -29.688 22.532 1.00 86.06 161 LYS A O 1
ATOM 1351 N N . PHE A 1 162 ? -9.391 -30.046 21.550 1.00 85.62 162 PHE A N 1
ATOM 1352 C CA . PHE A 1 162 ? -9.621 -28.673 21.116 1.00 85.62 162 PHE A CA 1
ATOM 1353 C C . PHE A 1 162 ? -10.163 -27.851 22.295 1.00 85.62 162 PHE A C 1
ATOM 1355 O O . PHE A 1 162 ? -11.107 -28.291 22.960 1.00 85.62 162 PHE A O 1
ATOM 1362 N N . ILE A 1 163 ? -9.519 -26.716 22.582 1.00 80.94 163 ILE A N 1
ATOM 1363 C CA . 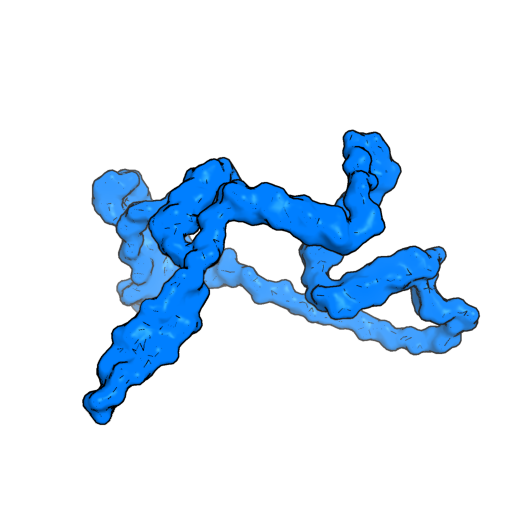ILE A 1 163 ? -9.880 -25.755 23.639 1.00 80.94 163 ILE A CA 1
ATOM 1364 C C . ILE A 1 163 ? -10.104 -24.360 23.078 1.00 80.94 163 ILE A C 1
ATOM 1366 O O . ILE A 1 163 ? -9.476 -24.041 22.042 1.00 80.94 163 ILE A O 1
#

pLDDT: mean 82.24, std 14.67, range [29.27, 96.44]

Organism: NCBI:txid930991